Protein 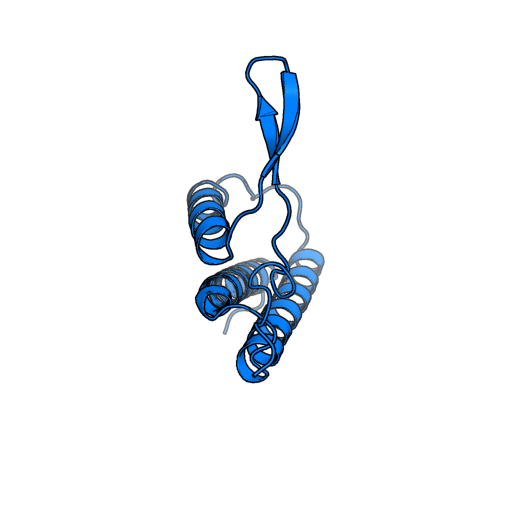AF-A0A7W3T2V4-F1 (afdb_monomer_lite)

Sequence (107 aa):
MTDTDPRRHLLSTRRYQWDSSGAAVSRPVGFAEEAAERRESLSHGLEDARATITGNEALVGAALLKEFAARLRHDLAQGTIAPDAEELAQVATDLADRMTKAGGLTD

Structure (mmCIF, N/CA/C/O backbone):
data_AF-A0A7W3T2V4-F1
#
_entry.id   AF-A0A7W3T2V4-F1
#
loop_
_atom_si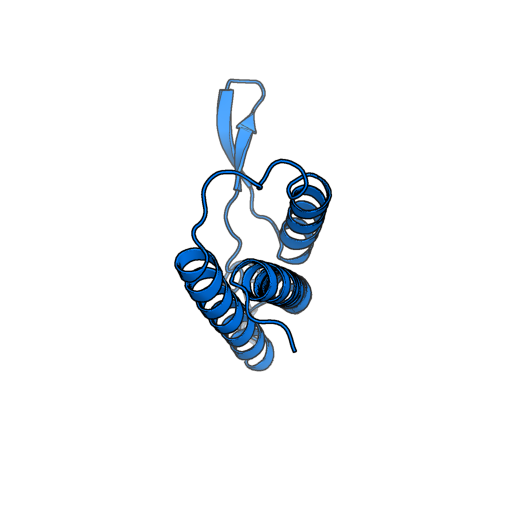te.group_PDB
_atom_site.id
_atom_site.type_symbol
_atom_site.label_atom_id
_atom_site.label_alt_id
_atom_site.label_comp_id
_atom_site.label_asym_id
_atom_site.label_entity_id
_atom_site.label_seq_id
_atom_site.pdbx_PDB_ins_code
_atom_site.Cartn_x
_atom_site.Cartn_y
_atom_site.Cartn_z
_atom_site.occupancy
_atom_site.B_iso_or_equiv
_atom_site.auth_seq_id
_atom_site.auth_comp_id
_atom_site.auth_asym_id
_atom_site.auth_atom_id
_atom_site.pdbx_PDB_model_num
ATOM 1 N N . MET A 1 1 ? -14.574 -6.075 30.671 1.00 39.03 1 MET A N 1
ATOM 2 C CA . MET A 1 1 ? -14.408 -5.709 29.251 1.00 39.03 1 MET A CA 1
ATOM 3 C C . MET A 1 1 ? -13.695 -4.378 29.224 1.00 39.03 1 MET A C 1
ATOM 5 O O . MET A 1 1 ? -14.262 -3.394 29.673 1.00 39.03 1 MET A O 1
ATOM 9 N N . THR A 1 2 ? -12.419 -4.377 28.856 1.00 43.38 2 THR A N 1
ATOM 10 C CA . THR A 1 2 ? -11.638 -3.153 28.669 1.00 43.38 2 THR A CA 1
ATOM 11 C C . THR A 1 2 ? -12.200 -2.417 27.465 1.00 43.38 2 THR A C 1
ATOM 13 O O . THR A 1 2 ? -12.111 -2.910 26.342 1.00 43.38 2 THR A O 1
ATOM 16 N N . ASP A 1 3 ? -12.832 -1.278 27.736 1.00 44.59 3 ASP A N 1
ATOM 17 C CA . ASP A 1 3 ? -13.266 -0.312 26.736 1.00 44.59 3 ASP A CA 1
ATOM 18 C C . ASP A 1 3 ? -12.044 0.054 25.890 1.00 44.59 3 ASP A C 1
ATOM 20 O O . ASP A 1 3 ? -11.058 0.617 26.378 1.00 44.59 3 ASP A O 1
ATOM 24 N N . THR A 1 4 ? -12.026 -0.458 24.665 1.00 52.25 4 THR A N 1
ATOM 25 C CA . THR A 1 4 ? -10.873 -0.351 23.781 1.00 52.25 4 THR A CA 1
ATOM 26 C C . THR A 1 4 ? -10.972 1.024 23.152 1.00 52.25 4 THR A C 1
ATOM 28 O O . THR A 1 4 ? -11.809 1.226 22.280 1.00 52.25 4 THR A O 1
ATOM 31 N N . ASP A 1 5 ? -10.178 1.980 23.645 1.00 49.16 5 ASP A N 1
ATOM 32 C CA . ASP A 1 5 ? -10.149 3.340 23.104 1.00 49.16 5 ASP A CA 1
ATOM 33 C C . ASP A 1 5 ? -9.943 3.263 21.578 1.00 49.16 5 ASP A C 1
ATOM 35 O O . ASP A 1 5 ? -8.860 2.861 21.129 1.00 49.16 5 ASP A O 1
ATOM 39 N N . PRO A 1 6 ? -10.951 3.643 20.769 1.00 48.69 6 PRO A N 1
ATOM 40 C CA . PRO A 1 6 ? -10.904 3.494 19.319 1.00 48.69 6 PRO A CA 1
ATOM 41 C C . PRO A 1 6 ? -9.802 4.349 18.686 1.00 48.69 6 PRO A C 1
ATOM 43 O O . PRO A 1 6 ? -9.473 4.158 17.523 1.00 48.69 6 PRO A O 1
ATOM 46 N N . ARG A 1 7 ? -9.198 5.277 19.440 1.00 47.47 7 ARG A N 1
ATOM 47 C CA . ARG A 1 7 ? -8.090 6.134 19.001 1.00 47.47 7 ARG A CA 1
ATOM 48 C C . ARG A 1 7 ? -6.719 5.520 19.259 1.00 47.47 7 ARG A C 1
ATOM 50 O O . ARG A 1 7 ? -5.738 5.964 18.670 1.00 47.47 7 ARG A O 1
ATOM 57 N N . ARG A 1 8 ? -6.636 4.511 20.129 1.00 48.16 8 ARG A N 1
ATOM 58 C CA . ARG A 1 8 ? -5.379 3.881 20.565 1.00 48.16 8 ARG A CA 1
ATOM 59 C C . ARG A 1 8 ? -4.823 2.876 19.550 1.00 48.16 8 ARG A C 1
ATOM 61 O O . ARG A 1 8 ? -3.653 2.518 19.624 1.00 48.16 8 ARG A O 1
ATOM 68 N N . HIS A 1 9 ? -5.665 2.478 18.599 1.00 47.38 9 HIS A N 1
ATOM 69 C CA . HIS A 1 9 ? -5.391 1.521 17.522 1.00 47.38 9 HIS A CA 1
ATOM 70 C C . HIS A 1 9 ? -5.364 2.162 16.136 1.00 47.38 9 HIS A C 1
ATOM 72 O O . HIS A 1 9 ? -5.093 1.504 15.134 1.00 47.38 9 HIS A O 1
ATOM 78 N N . LEU A 1 10 ? -5.619 3.466 16.064 1.00 47.41 10 LEU A N 1
ATOM 79 C CA . LEU A 1 10 ? -5.393 4.192 14.839 1.00 47.41 10 LEU A CA 1
ATOM 80 C C . LEU A 1 10 ? -3.889 4.450 14.743 1.00 47.41 10 LEU A C 1
ATOM 82 O O . LEU A 1 10 ? -3.374 5.410 15.318 1.00 47.41 10 LEU A O 1
ATOM 86 N N . LEU A 1 11 ? -3.205 3.693 13.886 1.00 51.72 11 LEU A N 1
ATOM 87 C CA . LEU A 1 11 ? -2.163 4.279 13.038 1.00 51.72 11 LEU A CA 1
ATOM 88 C C . LEU A 1 11 ? -2.830 5.316 12.098 1.00 51.72 11 LEU A C 1
ATOM 90 O O . LEU A 1 11 ? -2.730 5.234 10.884 1.00 51.72 11 LEU A O 1
ATOM 94 N N . SER A 1 12 ? -3.569 6.276 12.672 1.00 47.22 12 SER A N 1
ATOM 95 C CA . SER A 1 12 ? -4.126 7.444 12.000 1.00 47.22 12 SER A CA 1
ATOM 96 C C . SER A 1 12 ? -2.922 8.304 11.697 1.00 47.22 12 SER A C 1
ATOM 98 O O . SER A 1 12 ? -2.378 8.965 12.589 1.00 47.22 12 SER A O 1
ATOM 100 N N . THR A 1 13 ? -2.516 8.293 10.438 1.00 57.50 13 THR A N 1
ATOM 101 C CA . THR A 1 13 ? -1.683 9.323 9.838 1.00 57.50 13 THR A CA 1
ATOM 102 C C . THR A 1 13 ? -2.315 10.669 10.168 1.00 57.50 13 THR A C 1
ATOM 104 O O . THR A 1 13 ? -3.297 11.095 9.579 1.00 57.50 13 THR A O 1
ATOM 107 N N . ARG A 1 14 ? -1.818 11.334 11.213 1.00 59.53 14 ARG A N 1
ATOM 108 C CA . ARG A 1 14 ? -2.251 12.690 11.538 1.00 59.53 14 ARG A CA 1
ATOM 109 C C . ARG A 1 14 ? -1.962 13.555 10.324 1.00 59.53 14 ARG A C 1
ATOM 111 O O . ARG A 1 14 ? -0.808 13.657 9.911 1.00 59.53 14 ARG A O 1
ATOM 118 N N . ARG A 1 15 ? -2.991 14.184 9.767 1.00 66.25 15 ARG A N 1
ATOM 119 C CA . ARG A 1 15 ? -2.819 15.001 8.575 1.00 66.25 15 ARG A CA 1
ATOM 120 C C . ARG A 1 15 ? -2.648 16.455 8.958 1.00 66.25 15 ARG A C 1
ATOM 122 O O . ARG A 1 15 ? -3.477 16.997 9.681 1.00 66.25 15 ARG A O 1
ATOM 129 N N . TYR A 1 16 ? -1.573 17.068 8.477 1.00 63.53 16 TYR A N 1
ATOM 130 C CA . TYR A 1 16 ? -1.349 18.502 8.606 1.00 63.53 16 TYR A CA 1
ATOM 131 C C . TYR A 1 16 ? -2.034 19.211 7.438 1.00 63.53 16 TYR A C 1
ATOM 133 O O . TYR A 1 16 ? -1.680 18.994 6.281 1.00 63.53 16 TYR A O 1
ATOM 141 N N . GLN A 1 17 ? -3.032 20.028 7.745 1.00 69.38 17 GLN A N 1
ATOM 142 C CA . GLN A 1 17 ? -3.684 20.942 6.812 1.00 69.38 17 GLN A CA 1
ATOM 143 C C . GLN A 1 17 ? -3.362 22.372 7.228 1.00 69.38 17 GLN A C 1
ATOM 145 O O . GLN A 1 17 ? -3.206 22.641 8.413 1.00 69.38 17 GLN A O 1
ATOM 150 N N . TRP A 1 18 ? -3.266 23.294 6.278 1.00 72.81 18 TRP A N 1
ATOM 151 C CA . TRP A 1 18 ? -3.172 24.716 6.601 1.00 72.81 18 TRP A CA 1
ATOM 152 C C . TRP A 1 18 ? -4.587 25.275 6.745 1.00 72.81 18 TRP A C 1
ATOM 154 O O . TRP A 1 18 ? -5.405 25.102 5.842 1.00 72.81 18 TRP A O 1
ATOM 164 N N . ASP A 1 19 ? -4.902 25.897 7.880 1.00 75.81 19 ASP A N 1
ATOM 165 C CA . ASP A 1 19 ? -6.183 26.582 8.050 1.00 75.81 19 ASP A CA 1
ATOM 166 C C . ASP A 1 19 ? -6.212 27.933 7.315 1.00 75.81 19 ASP A C 1
ATOM 168 O O . ASP A 1 19 ? -5.220 28.390 6.743 1.00 75.81 19 ASP A O 1
ATOM 172 N N . SER A 1 20 ? -7.363 28.608 7.348 1.00 73.56 20 SER A N 1
ATOM 173 C CA . SER A 1 20 ? -7.548 29.930 6.737 1.00 73.56 20 SER A CA 1
ATOM 174 C C . SER A 1 20 ? -6.667 31.031 7.343 1.00 73.56 20 SER A C 1
ATOM 176 O O . SER A 1 20 ? -6.596 32.122 6.782 1.00 73.56 20 SER A O 1
ATOM 178 N N . SER A 1 21 ? -6.018 30.772 8.482 1.00 75.12 21 SER A N 1
ATOM 179 C CA . SER A 1 21 ? -5.047 31.669 9.115 1.00 75.12 21 SER A CA 1
ATOM 180 C C . SER A 1 21 ? -3.594 31.333 8.755 1.00 75.12 21 SER A C 1
ATOM 182 O O . SER A 1 21 ? -2.683 32.057 9.153 1.00 75.12 21 SER A O 1
ATOM 184 N N . GLY A 1 22 ? -3.366 30.266 7.980 1.00 74.00 22 GLY A N 1
ATOM 185 C CA . GLY A 1 22 ? -2.036 29.783 7.622 1.00 74.00 22 GLY A CA 1
ATOM 186 C C . GLY A 1 22 ? -1.354 28.990 8.738 1.00 74.00 22 GLY A C 1
ATOM 187 O O . GLY A 1 22 ? -0.132 28.859 8.717 1.00 74.00 22 GLY A O 1
ATOM 188 N N . ALA A 1 23 ? -2.103 28.457 9.709 1.00 74.62 23 ALA A N 1
ATOM 189 C CA . ALA A 1 23 ? -1.572 27.581 10.750 1.00 74.62 23 ALA A CA 1
ATOM 190 C C . ALA A 1 23 ? -1.730 26.102 10.366 1.00 74.62 23 ALA A C 1
ATOM 192 O O . ALA A 1 23 ? -2.745 25.695 9.803 1.00 74.62 23 ALA A O 1
ATOM 193 N N . ALA A 1 24 ? -0.722 25.283 10.678 1.00 69.06 24 ALA A N 1
ATOM 194 C CA . ALA A 1 24 ? -0.771 23.845 10.437 1.00 69.06 24 ALA A CA 1
ATOM 195 C C . ALA A 1 24 ? -1.672 23.167 11.484 1.00 69.06 24 ALA A C 1
ATOM 197 O O . ALA A 1 24 ? -1.282 22.970 12.636 1.00 69.06 24 ALA A O 1
ATOM 198 N N . VAL A 1 25 ? -2.878 22.790 11.081 1.00 74.44 25 VAL A N 1
ATOM 199 C CA . VAL A 1 25 ? -3.853 22.056 11.883 1.00 74.44 25 VAL A CA 1
ATOM 200 C C . VAL A 1 25 ? -3.707 20.563 11.626 1.00 74.44 25 VAL A C 1
ATOM 202 O O . VAL A 1 25 ? -3.742 20.097 10.490 1.00 74.44 25 VAL A O 1
ATOM 205 N N . SER A 1 26 ? -3.548 19.799 12.705 1.00 70.19 26 SER A N 1
ATOM 206 C CA . SER A 1 26 ? -3.473 18.342 12.656 1.00 70.19 26 SER A CA 1
ATOM 207 C C . SER A 1 26 ? -4.861 17.732 12.862 1.00 70.19 26 SER A C 1
ATOM 209 O O . SER A 1 26 ? -5.438 17.888 13.940 1.00 70.19 26 SER A O 1
ATOM 211 N N . ARG A 1 27 ? -5.394 17.026 11.856 1.00 72.12 27 ARG A N 1
ATOM 212 C CA . ARG A 1 27 ? -6.676 16.305 11.947 1.00 72.12 27 ARG A CA 1
ATOM 213 C C . ARG A 1 27 ? -6.452 14.786 11.913 1.00 72.12 27 ARG A C 1
ATOM 215 O O . ARG A 1 27 ? -5.660 14.324 11.088 1.00 72.12 27 ARG A O 1
ATOM 222 N N . PRO A 1 28 ? -7.116 14.000 12.784 1.00 70.38 28 PRO A N 1
ATOM 223 C CA . PRO A 1 28 ? -7.160 12.550 12.626 1.00 70.38 28 PRO A CA 1
ATOM 224 C C . PRO A 1 28 ? -7.964 12.187 11.371 1.00 70.38 28 PRO A C 1
ATOM 226 O O . PRO A 1 28 ? -9.030 12.759 11.147 1.00 70.38 28 PRO A O 1
ATOM 229 N N . VAL A 1 29 ? -7.457 11.248 10.576 1.00 75.00 29 VAL A N 1
ATOM 230 C CA . VAL A 1 29 ? -8.135 10.707 9.388 1.00 75.00 29 VAL A CA 1
ATOM 231 C C . VAL A 1 29 ? -8.146 9.182 9.456 1.00 75.00 29 VAL A C 1
ATOM 233 O O . VAL A 1 29 ? -7.244 8.572 10.038 1.00 75.00 29 VAL A O 1
ATOM 236 N N . GLY A 1 30 ? -9.209 8.578 8.926 1.00 74.69 30 GLY A N 1
ATOM 237 C CA . GLY A 1 30 ? -9.358 7.121 8.847 1.00 74.69 30 GLY A CA 1
ATOM 238 C C . GLY A 1 30 ? -8.619 6.519 7.649 1.00 74.69 30 GLY A C 1
ATOM 239 O O . GLY A 1 30 ? -8.197 7.242 6.745 1.00 74.69 30 GLY A O 1
ATOM 240 N N . PHE A 1 31 ? -8.505 5.188 7.606 1.00 79.38 31 PHE A N 1
ATOM 241 C CA . PHE A 1 31 ? -7.843 4.501 6.494 1.00 79.38 31 PHE A CA 1
ATOM 242 C C . PHE A 1 31 ? -8.638 4.614 5.194 1.00 79.38 31 PHE A C 1
ATOM 244 O O . PHE A 1 31 ? -8.041 4.849 4.147 1.00 79.38 31 PHE A O 1
ATOM 251 N N . ALA A 1 32 ? -9.969 4.508 5.254 1.00 81.88 32 ALA A N 1
ATOM 252 C CA . ALA A 1 32 ? -10.822 4.691 4.076 1.00 81.88 32 ALA A CA 1
ATOM 253 C C . ALA A 1 32 ? -10.731 6.115 3.500 1.00 81.88 32 ALA A C 1
ATOM 255 O O . ALA A 1 32 ? -10.709 6.299 2.284 1.00 81.88 32 ALA A O 1
ATOM 256 N N . GLU A 1 33 ? -10.643 7.126 4.369 1.00 81.00 33 GLU A N 1
ATOM 257 C CA . GLU A 1 33 ? -10.498 8.527 3.960 1.00 81.00 33 GLU A CA 1
ATOM 258 C C . GLU A 1 33 ? -9.158 8.757 3.250 1.00 81.00 33 GLU A C 1
ATOM 260 O O . GLU A 1 33 ? -9.125 9.307 2.149 1.00 81.00 33 GLU A O 1
ATOM 265 N N . GLU A 1 34 ? -8.064 8.261 3.834 1.00 83.12 34 GLU A N 1
ATOM 266 C CA . GLU A 1 34 ? -6.741 8.294 3.207 1.00 83.12 34 GLU A CA 1
ATOM 267 C C . GLU A 1 34 ? -6.740 7.515 1.878 1.00 83.12 34 GLU A C 1
ATOM 269 O O . GLU A 1 34 ? -6.224 7.999 0.872 1.00 83.12 34 GLU A O 1
ATOM 274 N N . ALA A 1 35 ? -7.353 6.328 1.827 1.00 83.81 35 ALA A N 1
ATOM 275 C CA . ALA A 1 35 ? -7.411 5.509 0.619 1.00 83.81 35 ALA A CA 1
ATOM 276 C C . ALA A 1 35 ? -8.176 6.200 -0.520 1.00 83.81 35 ALA A C 1
ATOM 278 O O . ALA A 1 35 ? -7.721 6.164 -1.666 1.00 83.81 35 ALA A O 1
ATOM 279 N N . ALA A 1 36 ? -9.308 6.849 -0.227 1.00 85.50 36 ALA A N 1
ATOM 280 C CA . ALA A 1 36 ? -10.088 7.592 -1.215 1.00 85.50 36 ALA A CA 1
ATOM 281 C C . ALA A 1 36 ? -9.257 8.705 -1.871 1.00 85.50 36 ALA A C 1
ATOM 283 O O . ALA A 1 36 ? -9.200 8.802 -3.097 1.00 85.50 36 ALA A O 1
ATOM 284 N N . GLU A 1 37 ? -8.537 9.477 -1.065 1.00 82.38 37 GLU A N 1
ATOM 285 C CA . GLU A 1 37 ? -7.678 10.545 -1.562 1.00 82.38 37 GLU A CA 1
ATOM 286 C C . GLU A 1 37 ? -6.468 10.021 -2.345 1.00 82.38 37 GLU A C 1
ATOM 288 O O . GLU A 1 37 ? -6.103 10.570 -3.385 1.00 82.38 37 GLU A O 1
ATOM 293 N N . ARG A 1 38 ? -5.835 8.931 -1.891 1.00 83.44 38 ARG A N 1
ATOM 294 C CA . ARG A 1 38 ? -4.729 8.321 -2.642 1.00 83.44 38 ARG A CA 1
ATOM 295 C C . ARG A 1 38 ? -5.193 7.821 -4.003 1.00 83.44 38 ARG A C 1
ATOM 297 O O . ARG A 1 38 ? -4.466 8.002 -4.975 1.00 83.44 38 ARG A O 1
ATOM 304 N N . ARG A 1 39 ? -6.398 7.250 -4.106 1.00 85.00 39 ARG A N 1
ATOM 305 C CA . ARG A 1 39 ? -6.982 6.854 -5.399 1.00 85.00 39 ARG A CA 1
ATOM 306 C C . ARG A 1 39 ? -7.174 8.057 -6.324 1.00 85.00 39 ARG A C 1
ATOM 308 O O . ARG A 1 39 ? -6.801 7.959 -7.489 1.00 85.00 39 ARG A O 1
ATOM 315 N N . GLU A 1 40 ? -7.678 9.177 -5.808 1.00 82.25 40 GLU A N 1
ATOM 316 C CA . GLU A 1 40 ? -7.815 10.432 -6.564 1.00 82.25 40 GLU A CA 1
ATOM 317 C C . GLU A 1 40 ? -6.448 10.977 -7.017 1.00 82.25 40 GLU A C 1
ATOM 319 O O . GLU A 1 40 ? -6.237 11.298 -8.186 1.00 82.25 40 GLU A O 1
ATOM 324 N N . SER A 1 41 ? -5.449 10.991 -6.133 1.00 78.56 41 SER A N 1
ATOM 325 C CA . SER A 1 41 ? -4.084 11.383 -6.504 1.00 78.56 41 SER A CA 1
ATOM 326 C C . SER A 1 41 ? -3.495 10.471 -7.591 1.00 78.56 41 SER A C 1
ATOM 328 O O . SER A 1 41 ? -2.834 10.948 -8.516 1.00 78.56 41 SER A O 1
ATOM 330 N N . LEU A 1 42 ? -3.769 9.165 -7.521 1.00 73.06 42 LEU A N 1
ATOM 331 C CA . LEU A 1 42 ? -3.317 8.182 -8.505 1.00 73.06 42 LEU A CA 1
ATOM 332 C C . LEU A 1 42 ? -4.051 8.272 -9.849 1.00 73.06 42 LEU A C 1
ATOM 334 O O . LEU A 1 42 ? -3.496 7.804 -10.847 1.00 73.06 42 LEU A O 1
ATOM 338 N N . SER A 1 43 ? -5.264 8.833 -9.911 1.00 71.38 43 SER A N 1
ATOM 339 C CA . SER A 1 43 ? -5.986 9.026 -11.176 1.00 71.38 43 SER A CA 1
ATOM 340 C C . SER A 1 43 ? -5.468 10.209 -11.990 1.00 71.38 43 SER A C 1
ATOM 342 O O . SER A 1 43 ? -5.666 10.236 -13.200 1.00 71.38 43 SER A O 1
ATOM 344 N N . HIS A 1 44 ? -4.770 11.155 -11.357 1.00 62.97 44 HIS A N 1
ATOM 345 C CA . HIS A 1 44 ? -4.270 12.370 -12.008 1.00 62.97 44 HIS A CA 1
ATOM 346 C C . HIS A 1 44 ? -2.755 12.369 -12.292 1.00 62.97 44 HIS A C 1
ATOM 348 O O . HIS A 1 44 ? -2.251 13.324 -12.872 1.00 62.97 44 HIS A O 1
ATOM 354 N N . GLY A 1 45 ? -2.014 11.329 -11.884 1.00 55.59 45 GLY A N 1
ATOM 355 C CA . GLY A 1 45 ? -0.563 11.450 -11.674 1.00 55.59 45 GLY A CA 1
ATOM 356 C C . GLY A 1 45 ? 0.386 10.662 -12.582 1.00 55.59 45 GLY A C 1
ATOM 357 O O . GLY A 1 45 ? 1.590 10.783 -12.389 1.00 55.59 45 GLY A O 1
ATOM 358 N N . LEU A 1 46 ? -0.081 9.838 -13.528 1.00 55.50 46 LEU A N 1
ATOM 359 C CA . LEU A 1 46 ? 0.826 8.941 -14.276 1.00 55.50 46 LEU A CA 1
ATOM 360 C C . LEU A 1 46 ? 1.156 9.374 -15.706 1.00 55.50 46 LEU A C 1
ATOM 362 O O . LEU A 1 46 ? 2.148 8.895 -16.252 1.00 55.50 46 LEU A O 1
ATOM 366 N N . GLU A 1 47 ? 0.383 10.277 -16.311 1.00 52.53 47 GLU A N 1
ATOM 367 C CA . GLU A 1 47 ? 0.651 10.717 -17.689 1.00 52.53 47 GLU A CA 1
ATOM 368 C C . GLU A 1 47 ? 1.891 11.631 -17.777 1.00 52.53 47 GLU A C 1
ATOM 370 O O . GLU A 1 47 ? 2.644 11.537 -18.746 1.00 52.53 47 GLU A O 1
ATOM 375 N N . ASP A 1 48 ? 2.183 12.397 -16.715 1.00 48.38 48 ASP A N 1
ATOM 376 C CA . ASP A 1 48 ? 3.364 13.274 -16.594 1.00 48.38 48 ASP A CA 1
ATOM 377 C C . ASP A 1 48 ? 4.531 12.665 -15.785 1.00 48.38 48 ASP A C 1
ATOM 379 O O . ASP A 1 48 ? 5.640 13.201 -15.772 1.00 48.38 48 ASP A O 1
ATOM 383 N N . ALA A 1 49 ? 4.349 11.497 -15.157 1.00 48.91 49 ALA A N 1
ATOM 384 C CA . ALA A 1 49 ? 5.389 10.819 -14.367 1.00 48.91 49 ALA A CA 1
ATOM 385 C C . ALA A 1 49 ? 6.469 10.119 -15.217 1.00 48.91 49 ALA A C 1
ATOM 387 O O . ALA A 1 49 ? 7.275 9.346 -14.698 1.00 48.91 49 ALA A O 1
ATOM 388 N N . ARG A 1 50 ? 6.538 10.402 -16.526 1.00 48.03 50 ARG A N 1
ATOM 389 C CA . ARG A 1 50 ? 7.664 9.980 -17.382 1.00 48.03 50 ARG A CA 1
ATOM 390 C C . ARG A 1 50 ? 9.007 10.586 -16.951 1.00 48.03 50 ARG A C 1
ATOM 392 O O . ARG A 1 50 ? 10.041 10.200 -17.490 1.00 48.03 50 ARG A O 1
ATOM 399 N N . ALA A 1 51 ? 9.013 11.492 -15.977 1.00 55.88 51 ALA A N 1
ATOM 400 C CA . ALA A 1 51 ? 10.214 12.018 -15.357 1.00 55.88 51 ALA A CA 1
ATOM 401 C C . ALA A 1 51 ? 10.428 11.438 -13.941 1.00 55.88 51 ALA A C 1
ATOM 403 O O . ALA A 1 51 ? 9.572 11.579 -13.071 1.00 55.88 51 ALA A O 1
ATOM 404 N N . THR A 1 52 ? 11.653 10.956 -13.677 1.00 65.00 52 THR A N 1
ATOM 405 C CA . THR A 1 52 ? 12.317 10.885 -12.345 1.00 65.00 52 THR A CA 1
ATOM 406 C C . THR A 1 52 ? 12.273 9.587 -11.521 1.00 65.00 52 THR A C 1
ATOM 408 O O . THR A 1 52 ? 12.515 9.640 -10.321 1.00 65.00 52 THR A O 1
ATOM 411 N N . ILE A 1 53 ? 12.034 8.409 -12.099 1.00 70.81 53 ILE A N 1
ATOM 412 C CA . ILE A 1 53 ? 12.309 7.146 -11.382 1.00 70.81 53 ILE A CA 1
ATOM 413 C C . ILE A 1 53 ? 12.920 6.125 -12.333 1.00 70.81 53 ILE A C 1
ATOM 415 O O . ILE A 1 53 ? 12.380 5.846 -13.402 1.00 70.81 53 ILE A O 1
ATO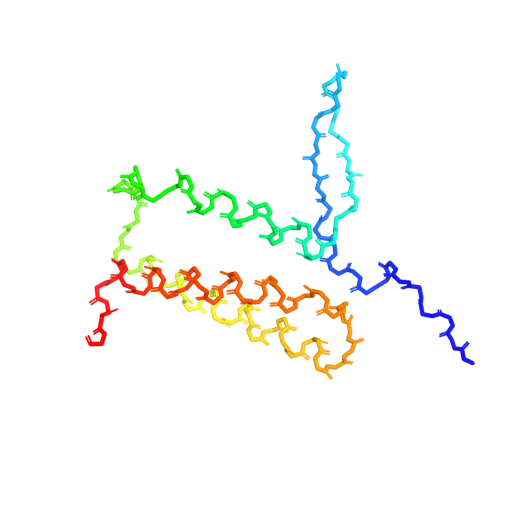M 419 N N . THR A 1 54 ? 14.079 5.592 -11.960 1.00 83.50 54 THR A N 1
ATOM 420 C CA . THR A 1 54 ? 14.739 4.498 -12.673 1.00 83.50 54 THR A CA 1
ATOM 421 C C . THR A 1 54 ? 13.966 3.194 -12.476 1.00 83.50 54 THR A C 1
ATOM 423 O O . THR A 1 54 ? 13.250 3.019 -11.489 1.00 83.50 54 THR A O 1
ATOM 426 N N . GLY A 1 55 ? 14.143 2.231 -13.387 1.00 82.06 55 GLY A N 1
ATOM 427 C CA . GLY A 1 55 ? 13.480 0.928 -13.271 1.00 82.06 55 GLY A CA 1
ATOM 428 C C . GLY A 1 55 ? 13.785 0.215 -11.946 1.00 82.06 55 GLY A C 1
ATOM 429 O O . GLY A 1 55 ? 12.885 -0.335 -11.322 1.00 82.06 55 GLY A O 1
ATOM 430 N N . ASN A 1 56 ? 15.021 0.314 -11.445 1.00 85.88 56 ASN A N 1
ATOM 431 C CA . ASN A 1 56 ? 15.394 -0.259 -10.148 1.00 85.88 56 ASN A CA 1
ATOM 432 C C . ASN A 1 56 ? 14.669 0.414 -8.975 1.00 85.88 56 ASN A C 1
ATOM 434 O O . ASN A 1 56 ? 14.206 -0.279 -8.073 1.00 85.88 56 ASN A O 1
ATOM 438 N N . GLU A 1 57 ? 14.541 1.742 -8.981 1.00 87.44 57 GLU A N 1
ATOM 439 C CA . GLU A 1 57 ? 13.787 2.463 -7.946 1.00 87.44 57 GLU A CA 1
ATOM 440 C C . GLU A 1 57 ? 12.303 2.087 -7.979 1.00 87.44 57 GLU A C 1
ATOM 442 O O . GLU A 1 57 ? 11.686 1.925 -6.924 1.00 87.44 57 GLU A O 1
ATOM 447 N N . ALA A 1 58 ? 11.747 1.863 -9.173 1.00 87.56 58 ALA A N 1
ATOM 448 C CA . ALA A 1 58 ? 10.386 1.370 -9.323 1.00 87.56 58 ALA A CA 1
ATOM 449 C C . ALA A 1 58 ? 10.216 -0.027 -8.689 1.00 87.56 58 ALA A C 1
ATOM 451 O O . ALA A 1 58 ? 9.277 -0.252 -7.927 1.00 87.56 58 ALA A O 1
ATOM 452 N N . LEU A 1 59 ? 11.158 -0.948 -8.916 1.00 88.19 59 LEU A N 1
ATOM 453 C CA . LEU A 1 59 ? 11.115 -2.291 -8.322 1.00 88.19 59 LEU A CA 1
ATOM 454 C C . LEU A 1 59 ? 11.298 -2.283 -6.799 1.00 88.19 59 LEU A C 1
ATOM 456 O O . LEU A 1 59 ? 10.587 -2.999 -6.092 1.00 88.19 59 LEU A O 1
ATOM 460 N N . VAL A 1 60 ? 12.206 -1.452 -6.279 1.00 92.19 60 VAL A N 1
ATOM 461 C CA . VAL A 1 60 ? 12.381 -1.275 -4.828 1.00 92.19 60 VAL A CA 1
ATOM 462 C C . VAL A 1 60 ? 11.107 -0.707 -4.204 1.00 92.19 60 VAL A C 1
ATOM 464 O O . VAL A 1 60 ? 10.629 -1.236 -3.201 1.00 92.19 60 VAL A O 1
ATOM 467 N N . GLY A 1 61 ? 10.511 0.320 -4.816 1.00 90.00 61 GLY A N 1
ATOM 468 C CA . GLY A 1 61 ? 9.247 0.884 -4.349 1.00 90.00 61 GLY A CA 1
ATOM 469 C C . GLY A 1 61 ? 8.107 -0.137 -4.362 1.00 90.00 61 GLY A C 1
ATOM 470 O O . GLY A 1 61 ? 7.366 -0.235 -3.385 1.00 90.00 61 GLY A O 1
ATOM 471 N N . ALA A 1 62 ? 8.019 -0.973 -5.401 1.00 92.50 62 ALA A N 1
ATOM 472 C CA . ALA A 1 62 ? 7.042 -2.056 -5.463 1.00 92.50 62 ALA A CA 1
ATOM 473 C C . ALA A 1 62 ? 7.210 -3.069 -4.317 1.00 92.50 62 ALA A C 1
ATOM 475 O O . ALA A 1 62 ? 6.221 -3.474 -3.704 1.00 92.50 62 ALA A O 1
ATOM 476 N N . ALA A 1 63 ? 8.446 -3.466 -3.996 1.00 93.25 63 ALA A N 1
ATOM 477 C CA . ALA A 1 63 ? 8.718 -4.388 -2.894 1.00 93.25 63 ALA A CA 1
ATOM 478 C C . ALA A 1 63 ? 8.307 -3.798 -1.534 1.00 93.25 63 ALA A C 1
ATOM 480 O O . ALA A 1 63 ? 7.650 -4.473 -0.741 1.00 93.25 63 ALA A O 1
ATOM 481 N N . LEU A 1 64 ? 8.628 -2.523 -1.291 1.00 95.06 64 LEU A N 1
ATOM 482 C CA . LEU A 1 64 ? 8.251 -1.823 -0.058 1.00 95.06 64 LEU A CA 1
ATOM 483 C C . LEU A 1 64 ? 6.731 -1.694 0.097 1.00 95.06 64 LEU A C 1
ATOM 485 O O . LEU A 1 64 ? 6.203 -1.889 1.190 1.00 95.06 64 LEU A O 1
ATOM 489 N N . LEU A 1 65 ? 6.015 -1.411 -0.992 1.00 94.69 65 LEU A N 1
ATOM 490 C CA . LEU A 1 65 ? 4.554 -1.329 -0.984 1.00 94.69 65 LEU A CA 1
ATOM 491 C C . LEU A 1 65 ? 3.892 -2.687 -0.717 1.00 94.69 65 LEU A C 1
ATOM 493 O O . LEU A 1 65 ? 2.901 -2.745 0.013 1.00 94.69 65 LEU A O 1
ATOM 497 N N . LYS A 1 66 ? 4.450 -3.784 -1.248 1.00 94.56 66 LYS A N 1
ATOM 498 C CA . LYS A 1 66 ? 3.973 -5.148 -0.961 1.00 94.56 66 LYS A CA 1
ATOM 499 C C . LYS A 1 66 ? 4.154 -5.512 0.511 1.00 94.56 66 LYS A C 1
ATOM 501 O O . LYS A 1 66 ? 3.217 -6.022 1.123 1.00 94.56 66 LYS A O 1
ATOM 506 N N . GLU A 1 67 ? 5.315 -5.204 1.086 1.00 95.88 67 GLU A N 1
ATOM 507 C CA . GLU A 1 67 ? 5.579 -5.413 2.515 1.00 95.88 67 GLU A CA 1
ATOM 508 C C . GLU A 1 67 ? 4.624 -4.583 3.386 1.00 95.88 67 GLU A C 1
ATOM 510 O O . GLU A 1 67 ? 4.038 -5.090 4.342 1.00 95.88 67 GLU A O 1
ATOM 515 N N . PHE A 1 68 ? 4.395 -3.320 3.017 1.00 93.12 68 PHE A N 1
ATOM 516 C CA . PHE A 1 68 ? 3.448 -2.455 3.716 1.00 93.12 68 PHE A CA 1
ATOM 517 C C . PHE A 1 68 ? 2.017 -3.011 3.682 1.00 93.12 68 PHE A C 1
ATOM 519 O O . PHE A 1 68 ? 1.368 -3.104 4.725 1.00 93.12 68 PHE A O 1
ATOM 526 N N . ALA A 1 69 ? 1.539 -3.450 2.514 1.00 94.81 69 ALA A N 1
ATOM 527 C CA . ALA A 1 69 ? 0.227 -4.081 2.385 1.00 94.81 69 ALA A CA 1
ATOM 528 C C . ALA A 1 69 ? 0.126 -5.372 3.217 1.00 94.81 69 ALA A C 1
ATOM 530 O O . ALA A 1 69 ? -0.882 -5.600 3.886 1.00 94.81 69 ALA A O 1
ATOM 531 N N . ALA A 1 70 ? 1.172 -6.206 3.221 1.00 94.62 70 ALA A N 1
ATOM 532 C CA . ALA A 1 70 ? 1.219 -7.419 4.036 1.00 94.62 70 ALA A CA 1
ATOM 533 C C . ALA A 1 70 ? 1.155 -7.102 5.537 1.00 94.62 70 ALA A C 1
ATOM 535 O O . ALA A 1 70 ? 0.430 -7.770 6.277 1.00 94.62 70 ALA A O 1
ATOM 536 N N . ARG A 1 71 ? 1.853 -6.051 5.982 1.00 93.44 71 ARG A N 1
ATOM 537 C CA . ARG A 1 71 ? 1.827 -5.605 7.376 1.00 93.44 71 ARG A CA 1
ATOM 538 C C . ARG A 1 71 ? 0.447 -5.110 7.798 1.00 93.44 71 ARG A C 1
ATOM 540 O O . ARG A 1 71 ? -0.033 -5.526 8.847 1.00 93.44 71 ARG A O 1
ATOM 547 N N . LEU A 1 72 ? -0.214 -4.304 6.962 1.00 90.12 72 LEU A N 1
ATOM 548 C CA . LEU A 1 72 ? -1.588 -3.857 7.212 1.00 90.12 72 LEU A CA 1
ATOM 549 C C . LEU A 1 72 ? -2.546 -5.042 7.360 1.00 90.12 72 LEU A C 1
ATOM 551 O O . LEU A 1 72 ? -3.310 -5.095 8.317 1.00 90.12 72 LEU A O 1
ATOM 555 N N . ARG A 1 73 ? -2.471 -6.029 6.460 1.00 94.00 73 ARG A N 1
ATOM 556 C CA . ARG A 1 73 ? -3.318 -7.231 6.533 1.00 94.00 73 ARG A CA 1
ATOM 557 C C . ARG A 1 73 ? -3.016 -8.093 7.755 1.00 94.00 73 ARG A C 1
ATOM 559 O O . ARG A 1 73 ? -3.933 -8.663 8.341 1.00 94.00 73 ARG A O 1
ATOM 566 N N . HIS A 1 74 ? -1.748 -8.188 8.152 1.00 92.00 74 HIS A N 1
ATOM 567 C CA . HIS A 1 74 ? -1.357 -8.879 9.376 1.00 92.00 74 HIS A CA 1
ATOM 568 C C . HIS A 1 74 ? -1.975 -8.211 10.609 1.00 92.00 74 HIS A C 1
ATOM 570 O O . HIS A 1 74 ? -2.649 -8.878 11.391 1.00 92.00 74 HIS A O 1
ATOM 576 N N . ASP A 1 75 ? -1.798 -6.899 10.746 1.00 86.69 75 ASP A N 1
ATOM 577 C CA . ASP A 1 75 ? -2.322 -6.117 11.866 1.00 86.69 75 ASP A CA 1
ATOM 578 C C . ASP A 1 75 ? -3.867 -6.139 11.887 1.00 86.69 75 ASP A C 1
ATOM 580 O O . ASP A 1 75 ? -4.487 -6.319 12.939 1.00 86.69 75 ASP A O 1
ATOM 584 N N . LEU A 1 76 ? -4.504 -6.094 10.712 1.00 88.81 76 LEU A N 1
ATOM 585 C CA . LEU A 1 76 ? -5.946 -6.291 10.555 1.00 88.81 76 LEU A CA 1
ATOM 586 C C . LEU A 1 76 ? -6.399 -7.670 11.063 1.00 88.81 76 LEU A C 1
ATOM 588 O O . LEU A 1 76 ? -7.347 -7.759 11.841 1.00 88.81 76 LEU A O 1
ATOM 592 N N . ALA A 1 77 ? -5.711 -8.747 10.673 1.00 90.88 77 ALA A N 1
ATOM 593 C CA . ALA A 1 77 ? -6.033 -10.108 11.109 1.00 90.88 77 ALA A CA 1
ATOM 594 C C . ALA A 1 77 ? -5.832 -10.316 12.621 1.00 90.88 77 ALA A C 1
ATOM 596 O O . ALA A 1 77 ? -6.496 -11.160 13.221 1.00 90.88 77 ALA A O 1
ATOM 597 N N . GLN A 1 78 ? -4.933 -9.547 13.242 1.00 88.50 78 GLN A N 1
ATOM 598 C CA . GLN A 1 78 ? -4.748 -9.516 14.696 1.00 88.50 78 GLN A CA 1
ATOM 599 C C . GLN A 1 78 ? -5.759 -8.604 15.416 1.00 88.50 78 GLN A C 1
ATOM 601 O O . GLN A 1 78 ? -5.751 -8.537 16.645 1.00 88.50 78 GLN A O 1
ATOM 606 N N . GLY A 1 79 ? -6.621 -7.892 14.680 1.00 84.69 79 GLY A N 1
ATOM 607 C CA . GLY A 1 79 ? -7.578 -6.936 15.239 1.00 84.69 79 GLY A CA 1
ATOM 608 C C . GLY A 1 79 ? -6.913 -5.725 15.898 1.00 84.69 79 GLY A C 1
ATOM 609 O O . GLY A 1 79 ? -7.508 -5.103 16.776 1.00 84.69 79 GLY A O 1
ATOM 610 N N . THR A 1 80 ? -5.667 -5.410 15.528 1.00 83.19 80 THR A N 1
ATOM 611 C CA . THR A 1 80 ? -4.891 -4.323 16.146 1.00 83.19 80 THR A CA 1
ATOM 612 C C . THR A 1 80 ? -5.135 -2.969 15.491 1.00 83.19 80 THR A C 1
ATOM 614 O O . THR A 1 80 ? -4.798 -1.954 16.102 1.00 83.19 80 THR A O 1
ATOM 617 N N . ILE A 1 81 ? -5.733 -2.955 14.295 1.00 80.62 81 ILE A N 1
ATOM 618 C CA . ILE A 1 81 ? -6.151 -1.770 13.539 1.00 80.62 81 ILE A CA 1
ATOM 619 C C . ILE A 1 81 ? -7.589 -1.930 13.027 1.00 80.62 81 ILE A C 1
ATOM 621 O O . ILE A 1 81 ? -8.180 -3.009 13.094 1.00 80.62 81 ILE A O 1
ATOM 625 N N . ALA A 1 82 ? -8.165 -0.833 12.539 1.00 80.69 82 ALA A N 1
ATOM 626 C CA . ALA A 1 82 ? -9.548 -0.792 12.087 1.00 80.69 82 ALA A CA 1
ATOM 627 C C . ALA A 1 82 ? -9.781 -1.598 10.782 1.00 80.69 82 ALA A C 1
ATOM 629 O O . ALA A 1 82 ? -8.882 -1.670 9.942 1.00 80.69 82 ALA A O 1
ATOM 630 N N . PRO A 1 83 ? -10.983 -2.185 10.579 1.00 82.38 83 PRO A N 1
ATOM 631 C CA . PRO A 1 83 ? -11.298 -2.993 9.394 1.00 82.38 83 PRO A CA 1
ATOM 632 C C . PRO A 1 83 ? -11.168 -2.276 8.048 1.00 82.38 83 PRO A C 1
ATOM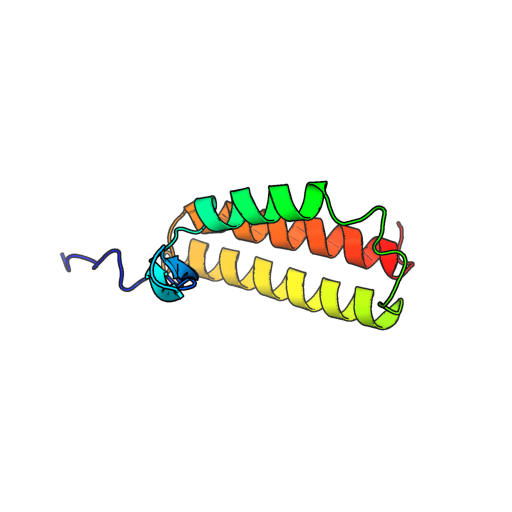 634 O O . PRO A 1 83 ? -10.920 -2.914 7.028 1.00 82.38 83 PRO A O 1
ATOM 637 N N . ASP A 1 84 ? -11.314 -0.952 8.043 1.00 82.00 84 ASP A N 1
ATOM 638 C CA . ASP A 1 84 ? -11.171 -0.111 6.855 1.00 82.00 84 ASP A CA 1
ATOM 639 C C . ASP A 1 84 ? -9.712 0.013 6.374 1.00 82.00 84 ASP A C 1
ATOM 641 O O . ASP A 1 84 ? -9.464 0.516 5.281 1.00 82.00 84 ASP A O 1
ATOM 645 N N . ALA A 1 85 ? -8.740 -0.504 7.136 1.00 86.19 85 ALA A N 1
ATOM 646 C CA . ALA A 1 85 ? -7.341 -0.590 6.724 1.00 86.19 85 ALA A CA 1
ATOM 647 C C . ALA A 1 85 ? -7.110 -1.477 5.487 1.00 86.19 85 ALA A C 1
ATOM 649 O O . ALA A 1 85 ? -6.125 -1.266 4.772 1.00 86.19 85 ALA A O 1
ATOM 650 N N . GLU A 1 86 ? -8.010 -2.425 5.188 1.00 91.81 86 GLU A N 1
ATOM 651 C CA . GLU A 1 86 ? -7.915 -3.241 3.967 1.00 91.81 86 GLU A CA 1
ATOM 652 C C . GLU A 1 86 ? -7.958 -2.370 2.706 1.00 91.81 86 GLU A C 1
ATOM 654 O O . GLU A 1 86 ? -7.264 -2.648 1.729 1.00 91.81 86 GLU A O 1
ATOM 659 N N . GLU A 1 87 ? -8.705 -1.262 2.734 1.00 90.25 87 GLU A N 1
ATOM 660 C CA . GLU A 1 87 ? -8.765 -0.347 1.597 1.00 90.25 87 GLU A CA 1
ATOM 661 C C . GLU A 1 87 ? -7.401 0.264 1.272 1.00 90.25 87 GLU A C 1
ATOM 663 O O . GLU A 1 87 ? -7.046 0.393 0.097 1.00 90.25 87 GLU A O 1
ATOM 668 N N . LEU A 1 88 ? -6.619 0.602 2.301 1.00 88.88 88 LEU A N 1
ATOM 669 C CA . LEU A 1 88 ? -5.274 1.139 2.125 1.00 88.88 88 LEU A CA 1
ATOM 670 C C . LEU A 1 88 ? -4.287 0.048 1.684 1.00 88.88 88 LEU A C 1
ATOM 672 O O . LEU A 1 88 ? -3.431 0.304 0.834 1.00 88.88 88 LEU A O 1
ATOM 676 N N . ALA A 1 89 ? -4.431 -1.177 2.201 1.00 92.75 89 ALA A N 1
ATOM 677 C CA . ALA A 1 89 ? -3.637 -2.324 1.760 1.00 92.75 89 ALA A CA 1
ATOM 678 C C . ALA A 1 89 ? -3.861 -2.630 0.268 1.00 92.75 89 ALA A C 1
ATOM 680 O O . ALA A 1 89 ? -2.906 -2.932 -0.459 1.00 92.75 89 ALA A O 1
ATOM 681 N N . GLN A 1 90 ? -5.100 -2.493 -0.211 1.00 94.06 90 GLN A N 1
ATOM 682 C CA . GLN A 1 90 ? -5.423 -2.652 -1.625 1.00 94.06 90 GLN A CA 1
ATOM 683 C C . GLN A 1 90 ? -4.793 -1.547 -2.483 1.00 94.06 90 GLN A C 1
ATOM 685 O O . GLN A 1 90 ? -4.146 -1.858 -3.477 1.00 94.06 90 GLN A O 1
ATOM 690 N N . VAL A 1 91 ? -4.881 -0.275 -2.071 1.00 92.62 91 VAL A N 1
ATOM 691 C CA . VAL A 1 91 ? -4.238 0.839 -2.800 1.00 92.62 91 VAL A CA 1
ATOM 692 C C . VAL A 1 91 ? -2.720 0.647 -2.902 1.00 92.62 91 VAL A C 1
ATOM 694 O O . VAL A 1 91 ? -2.138 0.871 -3.965 1.00 92.62 91 VAL A O 1
ATOM 697 N N . ALA A 1 92 ? -2.071 0.198 -1.824 1.00 93.81 92 ALA A N 1
ATOM 698 C CA . ALA A 1 92 ? -0.642 -0.109 -1.839 1.00 93.81 92 ALA A CA 1
ATOM 699 C C . ALA A 1 92 ? -0.307 -1.265 -2.798 1.00 93.81 92 ALA A C 1
ATOM 701 O O . ALA A 1 92 ? 0.688 -1.191 -3.519 1.00 93.81 92 ALA A O 1
ATOM 702 N N . THR A 1 93 ? -1.158 -2.296 -2.849 1.00 95.00 93 THR A N 1
ATOM 703 C CA . THR A 1 93 ? -1.018 -3.426 -3.783 1.00 95.00 93 THR A CA 1
ATOM 704 C C . THR A 1 93 ? -1.129 -2.947 -5.237 1.00 95.00 93 THR A C 1
ATOM 706 O O . THR A 1 93 ? -0.231 -3.205 -6.037 1.00 95.00 93 THR A O 1
ATOM 709 N N . ASP A 1 94 ? -2.159 -2.162 -5.562 1.00 92.50 94 ASP A N 1
ATOM 710 C CA . ASP A 1 94 ? -2.385 -1.644 -6.917 1.00 92.50 94 ASP A CA 1
ATOM 711 C C . ASP A 1 94 ? -1.225 -0.752 -7.391 1.00 92.50 94 ASP A C 1
ATOM 713 O O . ASP A 1 94 ? -0.812 -0.801 -8.555 1.00 92.50 94 ASP A O 1
ATOM 717 N N . LEU A 1 95 ? -0.673 0.073 -6.494 1.00 90.56 95 LEU A N 1
ATOM 718 C CA . LEU A 1 95 ? 0.486 0.907 -6.802 1.00 90.56 95 LEU A CA 1
ATOM 719 C C . LEU A 1 95 ? 1.750 0.064 -7.008 1.00 90.56 95 LEU A C 1
ATOM 721 O O . LEU A 1 95 ? 2.505 0.328 -7.945 1.00 90.56 95 LEU A O 1
ATOM 725 N N . ALA A 1 96 ? 1.964 -0.971 -6.191 1.00 92.12 96 ALA A N 1
ATOM 726 C CA . ALA A 1 96 ? 3.093 -1.881 -6.352 1.00 92.12 96 ALA A CA 1
ATOM 727 C C . ALA A 1 96 ? 3.081 -2.574 -7.721 1.00 92.12 96 ALA A C 1
ATOM 729 O O . ALA A 1 96 ? 4.132 -2.719 -8.351 1.00 92.12 96 ALA A O 1
ATOM 730 N N . ASP A 1 97 ? 1.905 -2.954 -8.219 1.00 90.69 97 ASP A N 1
ATOM 731 C CA . ASP A 1 97 ? 1.761 -3.573 -9.537 1.00 90.69 97 ASP A CA 1
ATOM 732 C C . ASP A 1 97 ? 2.083 -2.589 -10.665 1.00 90.69 97 ASP A C 1
ATOM 734 O O . ASP A 1 97 ? 2.784 -2.933 -11.621 1.00 90.69 97 ASP A O 1
ATOM 738 N N . ARG A 1 98 ? 1.645 -1.330 -10.542 1.00 88.31 98 ARG A N 1
ATOM 739 C CA . ARG A 1 98 ? 2.013 -0.266 -11.493 1.00 88.31 98 ARG A CA 1
ATOM 740 C C . ARG A 1 98 ? 3.521 -0.007 -11.492 1.00 88.31 98 ARG A C 1
ATOM 742 O O . ARG A 1 98 ? 4.110 0.119 -12.564 1.00 88.31 98 ARG A O 1
ATOM 749 N N . ME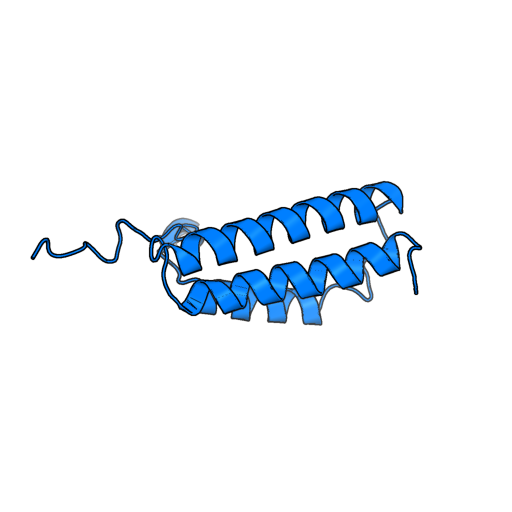T A 1 99 ? 4.151 0.025 -10.318 1.00 88.12 99 MET A N 1
ATOM 750 C CA . MET A 1 99 ? 5.600 0.214 -10.188 1.00 88.12 99 MET A CA 1
ATOM 751 C C . MET A 1 99 ? 6.394 -0.984 -10.723 1.00 88.12 99 MET A C 1
ATOM 753 O O . MET A 1 99 ? 7.409 -0.793 -11.384 1.00 88.12 99 MET A O 1
ATOM 757 N N . THR A 1 100 ? 5.905 -2.210 -10.521 1.00 89.00 100 THR A N 1
ATOM 758 C CA . THR A 1 100 ? 6.515 -3.425 -11.088 1.00 89.00 100 THR A CA 1
ATOM 759 C C . THR A 1 100 ? 6.544 -3.356 -12.618 1.00 89.00 100 THR A C 1
ATOM 761 O O . THR A 1 100 ? 7.600 -3.539 -13.226 1.00 89.00 100 THR A O 1
ATOM 764 N N . LYS A 1 101 ? 5.415 -2.972 -13.231 1.00 85.56 101 LYS A N 1
ATOM 765 C CA . LYS A 1 101 ? 5.307 -2.763 -14.684 1.00 85.56 101 LYS A CA 1
ATOM 766 C C . LYS A 1 101 ? 6.226 -1.643 -15.175 1.00 85.56 101 LYS A C 1
ATOM 768 O O . LYS A 1 101 ? 6.900 -1.807 -16.187 1.00 85.56 101 LYS A O 1
ATOM 773 N N . ALA A 1 102 ? 6.296 -0.526 -14.448 1.00 82.38 102 ALA A N 1
ATOM 774 C CA . ALA A 1 102 ? 7.205 0.579 -14.766 1.00 82.38 102 ALA A CA 1
ATOM 775 C C . ALA A 1 102 ? 8.689 0.174 -14.669 1.00 82.38 102 ALA A C 1
ATOM 777 O O . ALA A 1 102 ? 9.515 0.669 -15.432 1.00 82.38 102 ALA A O 1
ATOM 778 N N . GLY A 1 103 ? 9.021 -0.759 -13.772 1.00 82.44 103 GLY A N 1
ATOM 779 C CA . GLY A 1 103 ? 10.354 -1.344 -13.622 1.00 82.44 103 GLY A CA 1
ATOM 780 C C . GLY A 1 103 ? 10.757 -2.335 -14.719 1.00 82.44 103 GLY A C 1
ATOM 781 O O . GLY A 1 103 ? 11.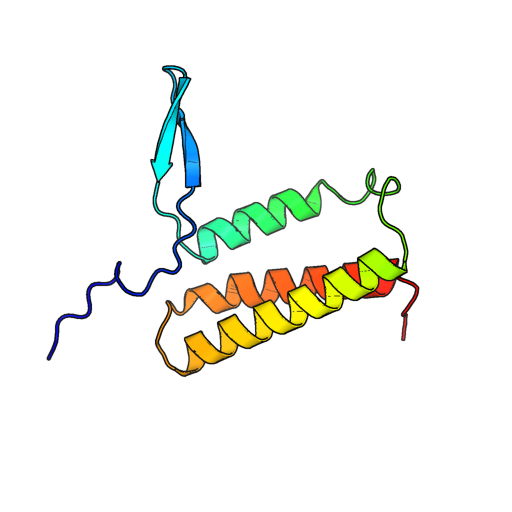883 -2.826 -14.693 1.00 82.44 103 GLY A O 1
ATOM 782 N N . GLY A 1 104 ? 9.872 -2.631 -15.677 1.00 77.69 104 GLY A N 1
ATOM 783 C CA . GLY A 1 104 ? 10.146 -3.544 -16.791 1.00 77.69 104 GLY A CA 1
ATOM 784 C C . GLY A 1 104 ? 9.914 -5.026 -16.477 1.00 77.69 104 GLY A C 1
ATOM 785 O O . GLY A 1 104 ? 10.268 -5.874 -17.291 1.00 77.69 104 GLY A O 1
ATOM 786 N N . LEU A 1 105 ? 9.314 -5.344 -15.325 1.00 70.56 105 LEU A N 1
ATOM 787 C CA . LEU A 1 105 ? 8.820 -6.684 -15.006 1.00 70.56 105 LEU A CA 1
ATOM 788 C C . LEU A 1 105 ? 7.345 -6.765 -15.421 1.00 70.56 105 LEU A C 1
ATOM 790 O O . LEU A 1 105 ? 6.459 -6.241 -14.745 1.00 70.56 105 LEU A O 1
ATOM 794 N N . THR A 1 106 ? 7.091 -7.395 -16.563 1.00 65.12 106 THR A N 1
ATOM 795 C CA . THR A 1 106 ? 5.752 -7.790 -17.016 1.00 65.12 106 THR A CA 1
ATOM 796 C C . THR A 1 106 ? 5.690 -9.310 -17.080 1.00 65.12 106 THR A C 1
ATOM 798 O O . THR A 1 106 ? 6.685 -9.923 -17.467 1.00 65.12 106 THR A O 1
ATOM 801 N N . ASP A 1 107 ? 4.550 -9.890 -16.699 1.00 56.88 107 ASP A N 1
ATOM 802 C CA . ASP A 1 107 ? 4.226 -11.289 -17.024 1.00 56.88 107 ASP A CA 1
ATOM 803 C C . ASP A 1 107 ? 4.340 -11.561 -18.535 1.00 56.88 107 ASP A C 1
ATOM 805 O O . ASP A 1 107 ? 4.053 -10.629 -19.331 1.00 56.88 107 ASP A O 1
#

Organism: NCBI:txid1485586

Radius of gyration: 16.63 Å; chains: 1; bounding box: 30×43×47 Å

Foldseek 3Di:
DPPDPLVQLPPFPFDFDQDPVRDTDTDGDALLRVLVVLVVCVVPPDVPVPDDDALVNLQVLLVVLQVVLVVLVVCVVVVSHDPSSNSNSVSSNVSSVVSCVVSVDDD

pLDDT: mean 76.54, std 15.74, range [39.03, 95.88]

Secondary structure (DSSP, 8-state):
-----TTSS-----EEEE-TTS-EEEE---HHHHHHHHHHHHHSSSSSTTSS--HHHHHHHHHHHHHHHHHHHHHHHTTSS-TTHHHHHHHHHHHHHHHHHHTT---